Protein AF-X1TTN4-F1 (afdb_monomer_lite)

Secondary structure (DSSP, 8-state):
------HHHHHHHHHHHHHHHHHT--PPPHHHHHHHHHTTSS-HHHHHHHHHHTT--HHHHHHHHHHHHHHHHHT-

Organism: NCBI:txid412755

pLDDT: mean 76.88, std 14.63, range [44.25, 91.56]

Sequence (76 aa):
NTLNLSGSHIEILIDQWKINRFEDMKIPSKADLAKLVMYDIITTDRYKEEMFKLGYNPEYIDWYLELEFAIKKAKK

Radius of gyration: 20.25 Å; chains: 1; bounding box: 39×45×51 Å

Foldseek 3Di:
DPPPDDVVNVVVVVVVVVVVVVVPPPLDDLVRLLVCVLVVVDDLVVSQVSVVVVVDDSVVSVVSVVVSVVVSVVVD

Structure (mmCIF, N/CA/C/O backbone):
data_AF-X1TTN4-F1
#
_entry.id   AF-X1TTN4-F1
#
loop_
_atom_site.group_PDB
_atom_site.id
_atom_site.type_symbol
_atom_site.label_atom_id
_atom_site.label_alt_id
_atom_site.label_comp_id
_atom_site.label_asym_id
_atom_site.label_entity_id
_atom_site.label_seq_id
_atom_site.pdbx_PDB_ins_code
_atom_site.Cartn_x
_atom_site.Cartn_y
_atom_site.Cartn_z
_atom_site.occupancy
_atom_site.B_iso_or_equiv
_atom_site.auth_seq_id
_atom_site.auth_comp_id
_atom_site.auth_asym_id
_atom_site.auth_atom_id
_atom_site.pdbx_PDB_model_num
ATOM 1 N N . ASN A 1 1 ? 11.354 -32.835 -34.558 1.00 44.25 1 ASN A N 1
ATOM 2 C CA . ASN A 1 1 ? 11.643 -31.403 -34.775 1.00 44.25 1 ASN A CA 1
ATOM 3 C C . ASN A 1 1 ? 12.509 -30.881 -33.648 1.00 44.25 1 ASN A C 1
ATOM 5 O O . ASN A 1 1 ? 11.999 -30.366 -32.663 1.00 44.25 1 ASN A O 1
ATOM 9 N N . THR A 1 2 ? 13.817 -31.093 -33.762 1.00 46.62 2 THR A N 1
ATOM 10 C CA . THR A 1 2 ? 14.827 -30.486 -32.892 1.00 46.62 2 THR A CA 1
ATOM 11 C C . THR A 1 2 ? 14.893 -29.003 -33.239 1.00 46.62 2 THR A C 1
ATOM 13 O O . THR A 1 2 ? 15.277 -28.641 -34.349 1.00 46.62 2 THR A O 1
ATOM 16 N N . LEU A 1 3 ? 14.437 -28.144 -32.328 1.00 57.88 3 LEU A N 1
ATOM 17 C CA . LEU A 1 3 ? 14.578 -26.697 -32.463 1.00 57.88 3 LEU A CA 1
ATOM 18 C C . LEU A 1 3 ? 16.078 -26.373 -32.492 1.00 57.88 3 LEU A C 1
ATOM 20 O O . LEU A 1 3 ? 16.734 -26.343 -31.457 1.00 57.88 3 LEU A O 1
ATOM 24 N N . ASN A 1 4 ? 16.622 -26.188 -33.696 1.00 53.91 4 ASN A N 1
ATOM 25 C CA . ASN A 1 4 ? 17.985 -25.727 -33.952 1.00 53.91 4 ASN A CA 1
ATOM 26 C C . ASN A 1 4 ? 18.076 -24.219 -33.670 1.00 53.91 4 ASN A C 1
ATOM 28 O O . ASN A 1 4 ? 18.305 -23.410 -34.566 1.00 53.91 4 ASN A O 1
ATOM 32 N N . LEU A 1 5 ? 17.781 -23.835 -32.432 1.00 58.09 5 LEU A N 1
ATOM 33 C CA . LEU A 1 5 ? 17.968 -22.480 -31.940 1.00 58.09 5 LEU A CA 1
ATOM 34 C C . LEU A 1 5 ? 19.347 -22.456 -31.284 1.00 58.09 5 LEU A C 1
ATOM 36 O O . LEU A 1 5 ? 19.605 -23.229 -30.362 1.00 58.09 5 LEU A O 1
ATOM 40 N N . SER A 1 6 ? 20.251 -21.611 -31.787 1.00 64.94 6 SER A N 1
ATOM 41 C CA . SER A 1 6 ? 21.544 -21.390 -31.136 1.00 64.94 6 SER A CA 1
ATOM 42 C C . SER A 1 6 ? 21.302 -21.007 -29.671 1.00 64.94 6 SER A C 1
ATOM 44 O O . SER A 1 6 ? 20.324 -20.320 -29.374 1.00 64.94 6 SER A O 1
ATOM 46 N N . GLY A 1 7 ? 22.157 -21.455 -28.743 1.00 60.06 7 GLY A N 1
ATOM 47 C CA . GLY A 1 7 ? 21.962 -21.220 -27.300 1.00 60.06 7 GLY A CA 1
ATOM 48 C C . GLY A 1 7 ? 21.685 -19.751 -26.949 1.00 60.06 7 GLY A C 1
ATOM 49 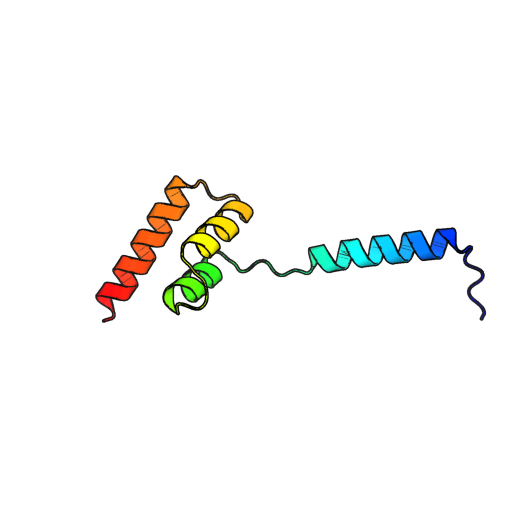O O . GLY A 1 7 ? 20.870 -19.461 -26.082 1.00 60.06 7 GLY A O 1
ATOM 50 N N . SER A 1 8 ? 22.242 -18.829 -27.734 1.00 61.88 8 SER A N 1
ATOM 51 C CA . SER A 1 8 ? 22.010 -17.384 -27.654 1.00 61.88 8 SER A CA 1
ATOM 52 C C . SER A 1 8 ? 20.548 -16.972 -27.885 1.00 61.88 8 SER A C 1
ATOM 54 O O . SER A 1 8 ? 20.050 -16.054 -27.245 1.00 61.88 8 SER A O 1
ATOM 56 N N . HIS A 1 9 ? 19.833 -17.642 -28.792 1.00 59.03 9 HIS A N 1
ATOM 57 C CA . HIS A 1 9 ? 18.420 -17.364 -29.067 1.00 59.03 9 HIS A CA 1
ATOM 58 C C . HIS A 1 9 ? 17.510 -17.896 -27.950 1.00 59.03 9 HIS A C 1
ATOM 60 O O . HIS A 1 9 ? 16.479 -17.298 -27.653 1.00 59.03 9 HIS A O 1
ATOM 66 N N . ILE A 1 10 ? 17.909 -18.998 -27.305 1.00 62.88 10 ILE A N 1
ATOM 67 C CA . ILE A 1 10 ? 17.206 -19.555 -26.142 1.00 62.88 10 ILE A CA 1
ATOM 68 C C . ILE A 1 10 ? 17.323 -18.600 -24.949 1.00 62.88 10 ILE A C 1
ATOM 70 O O . ILE A 1 10 ? 16.328 -18.354 -24.273 1.00 62.88 10 ILE A O 1
ATOM 74 N N . GLU A 1 11 ? 18.500 -18.013 -24.722 1.00 65.50 11 GLU A N 1
ATOM 75 C CA . GLU A 1 11 ? 18.706 -17.019 -23.660 1.00 65.50 11 GLU A CA 1
ATOM 76 C C . GLU A 1 11 ? 17.842 -15.769 -23.859 1.00 65.50 11 GLU A C 1
ATOM 78 O O . GLU A 1 11 ? 17.160 -15.349 -22.926 1.00 65.50 11 GLU A O 1
ATOM 83 N N . ILE A 1 12 ? 17.776 -15.237 -25.085 1.00 67.19 12 ILE A N 1
ATOM 84 C CA . ILE A 1 12 ? 16.924 -14.080 -25.411 1.00 67.19 12 ILE A CA 1
ATOM 85 C C . ILE A 1 12 ? 15.448 -14.386 -25.128 1.00 67.19 12 ILE A C 1
ATOM 87 O O . ILE A 1 12 ? 14.751 -13.566 -24.531 1.00 67.19 12 ILE A O 1
ATOM 91 N N . LEU A 1 13 ? 14.969 -15.571 -25.516 1.00 65.12 13 LEU A N 1
ATOM 92 C CA . LEU A 1 13 ? 13.584 -15.983 -25.273 1.0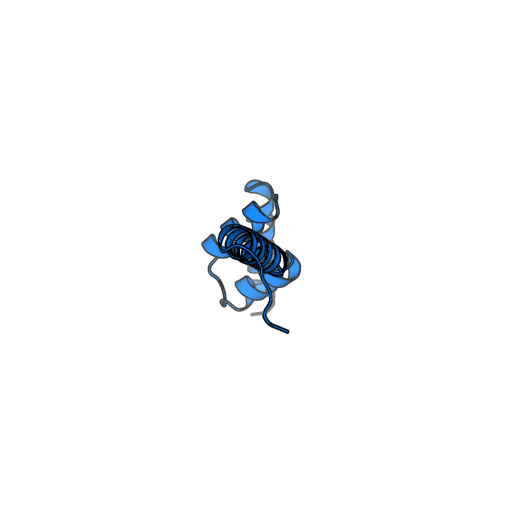0 65.12 13 LEU A CA 1
ATOM 93 C C . LEU A 1 13 ? 13.296 -16.179 -23.776 1.00 65.12 13 LEU A C 1
ATOM 95 O O . LEU A 1 13 ? 12.211 -15.830 -23.311 1.00 65.12 13 LEU A O 1
ATOM 99 N N . ILE A 1 14 ? 14.260 -16.693 -23.005 1.00 68.38 14 ILE A N 1
ATOM 100 C CA . ILE A 1 14 ? 14.148 -16.818 -21.545 1.00 68.38 14 ILE A CA 1
ATOM 101 C C . ILE A 1 14 ? 14.103 -15.439 -20.879 1.00 68.38 14 ILE A C 1
ATOM 103 O O . ILE A 1 14 ? 13.303 -15.235 -19.966 1.00 68.38 14 ILE A O 1
ATOM 107 N N . ASP A 1 15 ? 14.914 -14.485 -21.326 1.00 64.75 15 ASP A N 1
ATOM 108 C CA . ASP A 1 15 ? 14.910 -13.133 -20.768 1.00 64.75 15 ASP A CA 1
ATOM 109 C C . ASP A 1 15 ? 13.638 -12.363 -21.136 1.00 64.75 15 ASP A C 1
ATOM 111 O O . ASP A 1 15 ? 13.024 -11.753 -20.262 1.00 64.75 15 ASP A O 1
ATOM 115 N N . GLN A 1 16 ? 13.148 -12.487 -22.372 1.00 60.12 16 GLN A N 1
ATOM 116 C CA . GLN A 1 16 ? 11.837 -11.956 -22.764 1.00 60.12 16 GLN A CA 1
ATOM 117 C C . GLN A 1 16 ? 10.693 -12.575 -21.947 1.00 60.12 16 GLN A C 1
ATOM 119 O O . GLN A 1 16 ? 9.756 -11.875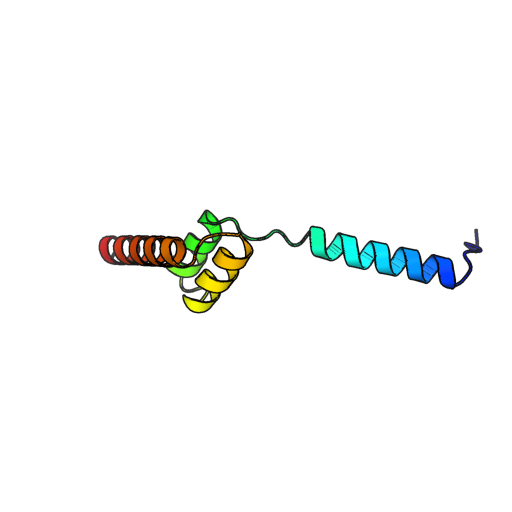 -21.559 1.00 60.12 16 GLN A O 1
ATOM 124 N N . TRP A 1 17 ? 10.767 -13.872 -21.639 1.00 58.25 17 TRP A N 1
ATOM 125 C CA . TRP A 1 17 ? 9.775 -14.541 -20.798 1.00 58.25 17 TRP A CA 1
ATOM 126 C C . TRP A 1 17 ? 9.823 -14.062 -19.341 1.00 58.25 17 TRP A C 1
ATOM 12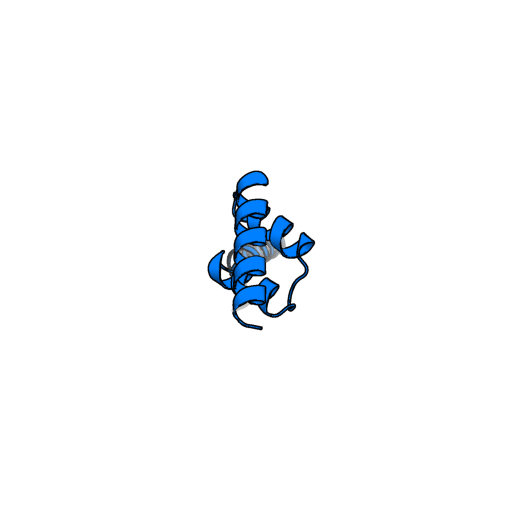8 O O . TRP A 1 17 ? 8.776 -13.832 -18.735 1.00 58.25 17 TRP A O 1
ATOM 138 N N . LYS A 1 18 ? 11.022 -13.849 -18.778 1.00 58.31 18 LYS A N 1
ATOM 139 C CA . L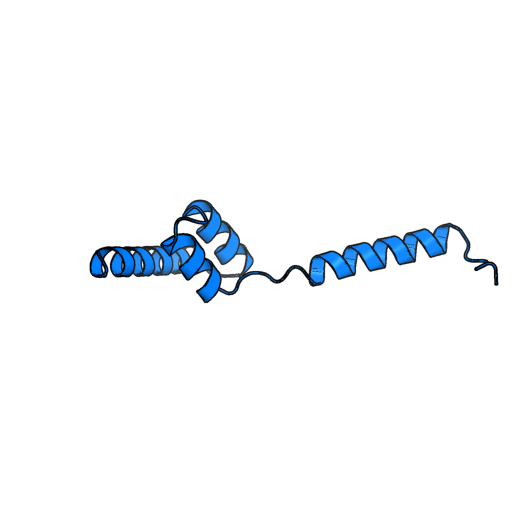YS A 1 18 ? 11.174 -13.253 -17.440 1.00 58.31 18 LYS A CA 1
ATOM 140 C C . LYS A 1 18 ? 10.561 -11.855 -17.389 1.00 58.31 18 LYS A C 1
ATOM 142 O O . LYS A 1 18 ? 9.848 -11.571 -16.434 1.00 58.31 18 LYS A O 1
ATOM 147 N N . ILE A 1 19 ? 10.801 -11.025 -18.407 1.00 59.03 19 ILE A N 1
ATOM 148 C CA . ILE A 1 19 ? 10.279 -9.651 -18.487 1.00 59.03 19 ILE A CA 1
ATOM 149 C C . ILE A 1 19 ? 8.742 -9.647 -18.472 1.00 59.03 19 ILE A C 1
ATOM 151 O O . ILE A 1 19 ? 8.153 -8.985 -17.622 1.00 59.03 19 ILE A O 1
ATOM 155 N N . ASN A 1 20 ? 8.095 -10.470 -19.306 1.00 54.00 20 ASN A N 1
ATOM 156 C CA . ASN A 1 20 ? 6.627 -10.574 -19.338 1.00 54.00 20 ASN A CA 1
ATOM 157 C C . ASN A 1 20 ? 6.034 -11.032 -17.993 1.00 54.00 20 ASN A C 1
ATOM 159 O O . ASN A 1 20 ? 4.969 -10.582 -17.578 1.00 54.00 20 ASN A O 1
ATOM 163 N N . ARG A 1 21 ? 6.733 -11.909 -17.262 1.00 52.62 21 ARG A N 1
ATOM 164 C CA . ARG A 1 21 ? 6.235 -12.435 -15.984 1.00 52.62 21 ARG A CA 1
ATOM 165 C C . ARG A 1 21 ? 6.218 -11.391 -14.859 1.00 52.62 21 ARG A C 1
ATOM 167 O O . ARG A 1 21 ? 5.472 -11.563 -13.896 1.00 52.62 21 ARG A O 1
ATOM 174 N N . PHE A 1 22 ? 7.024 -10.333 -14.965 1.00 52.31 22 PHE A N 1
ATOM 175 C CA . PHE A 1 22 ? 6.976 -9.194 -14.044 1.00 52.31 22 PHE A CA 1
ATOM 176 C C . PHE A 1 22 ? 5.904 -8.167 -14.432 1.00 52.31 22 PHE A C 1
ATOM 178 O O . PHE A 1 22 ? 5.383 -7.501 -13.542 1.00 52.31 22 PHE A O 1
ATOM 185 N N . GLU A 1 23 ? 5.522 -8.073 -15.709 1.00 52.38 23 GLU A N 1
ATOM 186 C CA . GLU A 1 23 ? 4.413 -7.212 -16.157 1.00 52.38 23 GLU A CA 1
ATOM 187 C C . GLU A 1 23 ? 3.039 -7.744 -15.712 1.00 52.38 23 GLU A C 1
ATOM 189 O O . GLU A 1 23 ? 2.141 -6.961 -15.410 1.00 52.38 23 GLU A O 1
ATOM 194 N N . ASP A 1 24 ? 2.896 -9.065 -15.561 1.00 51.22 24 ASP A N 1
ATOM 195 C CA . ASP A 1 24 ? 1.675 -9.713 -15.057 1.00 51.22 24 ASP A CA 1
ATOM 196 C C . ASP A 1 24 ? 1.530 -9.699 -13.522 1.00 51.22 24 ASP A C 1
ATOM 198 O O . ASP A 1 24 ? 0.561 -10.245 -12.974 1.00 51.22 24 ASP A O 1
ATOM 202 N N . MET A 1 25 ? 2.461 -9.076 -12.787 1.00 56.31 25 MET A N 1
ATOM 203 C CA . MET A 1 25 ? 2.243 -8.804 -11.367 1.00 56.31 25 MET A CA 1
ATOM 204 C C . MET A 1 25 ? 1.111 -7.787 -11.242 1.00 56.31 25 MET A C 1
ATOM 206 O O . MET A 1 25 ? 1.325 -6.581 -11.300 1.00 56.31 25 MET A O 1
ATOM 210 N N . LYS A 1 26 ? -0.114 -8.291 -11.058 1.00 60.97 26 LYS A N 1
ATOM 211 C CA . LYS A 1 26 ? -1.285 -7.478 -10.729 1.00 60.97 26 LYS A CA 1
ATOM 212 C C . LYS A 1 26 ? -0.988 -6.672 -9.471 1.00 60.97 26 LYS A C 1
ATOM 214 O O . LYS A 1 26 ? -1.088 -7.189 -8.358 1.00 60.97 26 LYS A O 1
ATOM 219 N N . ILE A 1 27 ? -0.618 -5.412 -9.663 1.00 67.00 27 ILE A N 1
ATOM 220 C CA . ILE A 1 27 ? -0.450 -4.468 -8.570 1.00 67.00 27 ILE A CA 1
ATOM 221 C C . ILE A 1 27 ? -1.850 -4.245 -7.984 1.00 67.00 27 ILE A C 1
ATOM 223 O O . ILE A 1 27 ? -2.775 -3.924 -8.740 1.00 67.00 27 ILE A O 1
ATOM 227 N N . PRO A 1 28 ? -2.045 -4.461 -6.671 1.00 74.12 28 PRO A N 1
ATOM 228 C CA . PRO A 1 28 ? -3.326 -4.202 -6.033 1.00 74.12 28 PRO A CA 1
ATOM 229 C C . PRO A 1 28 ? -3.758 -2.761 -6.306 1.00 74.12 28 PRO A C 1
ATOM 231 O O . PRO A 1 28 ? -2.947 -1.836 -6.232 1.00 74.12 28 PRO A O 1
ATOM 234 N N . SER A 1 29 ? -5.036 -2.552 -6.617 1.00 82.94 29 SER A N 1
ATOM 235 C CA . SER A 1 29 ? -5.544 -1.191 -6.775 1.00 82.94 29 SER A CA 1
ATOM 236 C C . SER A 1 29 ? -5.474 -0.446 -5.438 1.00 82.94 29 SER A C 1
ATOM 238 O O . SER A 1 29 ? -5.443 -1.059 -4.370 1.00 82.94 29 SER A O 1
ATOM 240 N N . LYS A 1 30 ? -5.547 0.888 -5.464 1.00 84.06 30 LYS A N 1
ATOM 241 C CA . LYS A 1 30 ? -5.672 1.691 -4.237 1.00 84.06 30 LYS A CA 1
ATOM 242 C C . LYS A 1 30 ? -6.805 1.194 -3.320 1.00 84.06 30 LYS A C 1
ATOM 244 O O . LYS A 1 30 ? -6.649 1.192 -2.103 1.00 84.06 30 LYS A O 1
ATOM 249 N N . ALA A 1 31 ? -7.934 0.765 -3.894 1.00 84.94 31 ALA A N 1
ATOM 250 C CA . ALA A 1 31 ? -9.068 0.243 -3.131 1.00 84.94 31 ALA A CA 1
ATOM 251 C C . ALA A 1 31 ? -8.764 -1.117 -2.481 1.00 84.94 31 ALA A C 1
ATOM 253 O O . ALA A 1 31 ? -9.257 -1.405 -1.391 1.00 84.94 31 ALA A O 1
ATOM 254 N N . ASP A 1 32 ? -7.944 -1.945 -3.128 1.00 87.00 32 ASP A N 1
ATOM 255 C CA . ASP A 1 32 ? -7.494 -3.212 -2.557 1.00 87.00 32 ASP A CA 1
ATOM 256 C C . ASP A 1 32 ? -6.465 -2.973 -1.453 1.00 87.00 32 ASP A C 1
ATOM 258 O O . ASP A 1 32 ? -6.606 -3.540 -0.375 1.00 87.00 32 ASP A O 1
ATOM 262 N N . LEU A 1 33 ? -5.502 -2.067 -1.656 1.00 88.12 33 LEU A N 1
ATOM 263 C CA . LEU A 1 33 ? -4.550 -1.656 -0.617 1.00 88.12 33 LEU A CA 1
ATOM 264 C C . LEU A 1 33 ? -5.262 -1.099 0.623 1.00 88.12 33 LEU A C 1
ATOM 266 O O . LEU A 1 33 ? -4.893 -1.449 1.742 1.00 88.12 33 LEU A O 1
ATOM 270 N N . ALA A 1 34 ? -6.309 -0.290 0.432 1.00 86.94 34 ALA A N 1
ATOM 271 C CA . ALA A 1 34 ? -7.126 0.247 1.519 1.00 86.94 34 ALA A CA 1
ATOM 272 C C . ALA A 1 34 ? -7.797 -0.870 2.334 1.00 86.94 34 ALA A C 1
ATOM 274 O O . ALA A 1 34 ? -7.710 -0.903 3.560 1.00 86.94 34 ALA A O 1
ATOM 275 N N . LYS A 1 35 ? -8.394 -1.858 1.656 1.00 88.00 35 LYS A N 1
ATOM 276 C CA . LYS A 1 35 ? -8.946 -3.040 2.333 1.00 88.00 35 LYS A CA 1
ATOM 277 C C . LYS A 1 35 ? -7.854 -3.806 3.074 1.00 88.00 35 LYS A C 1
ATOM 279 O O . LYS A 1 35 ? -8.033 -4.136 4.240 1.00 88.00 35 LYS A O 1
ATOM 284 N N . LEU A 1 36 ? -6.726 -4.074 2.420 1.00 88.12 36 LEU A N 1
ATOM 285 C CA . LEU A 1 36 ? -5.627 -4.846 2.997 1.00 88.12 36 LEU A CA 1
ATOM 286 C C . LEU A 1 36 ? -5.104 -4.212 4.295 1.00 88.12 36 LEU A C 1
ATOM 288 O O . LEU A 1 36 ? -4.881 -4.938 5.263 1.00 88.12 36 LEU A O 1
ATOM 292 N N . VAL A 1 37 ? -4.954 -2.882 4.345 1.00 89.69 37 VAL A N 1
ATOM 293 C CA . VAL A 1 37 ? -4.524 -2.188 5.572 1.00 89.69 37 VAL A CA 1
ATOM 294 C C . VAL A 1 37 ? -5.637 -2.153 6.625 1.00 89.69 37 VAL A C 1
ATOM 296 O O . VAL A 1 37 ? -5.372 -2.369 7.803 1.00 89.69 37 VAL A O 1
ATOM 299 N N . MET A 1 38 ? -6.904 -1.983 6.226 1.00 86.88 38 MET A N 1
ATOM 300 C CA . MET A 1 38 ? -8.039 -2.038 7.157 1.00 86.88 38 MET A CA 1
ATOM 301 C C . MET A 1 38 ? -8.164 -3.396 7.864 1.00 86.88 38 MET A C 1
ATOM 303 O O . MET A 1 38 ? -8.477 -3.435 9.058 1.00 86.88 38 MET A O 1
ATOM 307 N N . TYR A 1 39 ? -7.920 -4.488 7.132 1.00 87.62 39 TYR A N 1
ATOM 308 C CA . TYR A 1 39 ? -7.949 -5.866 7.632 1.00 87.62 39 TYR A CA 1
ATOM 309 C C . TYR A 1 39 ? -6.650 -6.294 8.339 1.00 87.62 39 TYR A C 1
ATOM 311 O O . TYR A 1 39 ? -6.521 -7.467 8.677 1.00 87.62 39 TYR A O 1
ATOM 319 N N . ASP A 1 40 ? -5.701 -5.375 8.563 1.00 85.69 40 ASP A N 1
ATOM 320 C CA . ASP A 1 40 ? -4.385 -5.648 9.165 1.00 85.69 40 ASP A CA 1
ATOM 321 C C . ASP A 1 40 ? -3.585 -6.749 8.423 1.00 85.69 40 ASP A C 1
ATOM 323 O O . ASP A 1 40 ? -2.732 -7.417 9.004 1.00 85.69 40 ASP A O 1
ATOM 327 N N . ILE A 1 41 ? -3.843 -6.941 7.120 1.00 89.69 41 ILE A N 1
ATOM 328 C CA . ILE A 1 41 ? -3.112 -7.892 6.260 1.00 89.69 41 ILE A CA 1
ATOM 329 C C . ILE A 1 41 ? -1.746 -7.314 5.870 1.00 89.69 41 ILE A C 1
ATOM 331 O O . ILE A 1 41 ? -0.772 -8.051 5.717 1.00 89.69 41 ILE A O 1
ATOM 335 N N . ILE A 1 42 ? -1.674 -5.991 5.706 1.00 89.56 42 ILE A N 1
ATOM 336 C CA . ILE A 1 42 ? -0.441 -5.248 5.435 1.00 89.56 42 ILE A CA 1
ATOM 337 C C . ILE A 1 42 ? -0.239 -4.164 6.491 1.00 89.56 42 ILE A C 1
ATOM 339 O O . ILE A 1 42 ? -1.201 -3.628 7.041 1.00 89.56 42 ILE A O 1
ATOM 343 N N . THR A 1 43 ? 1.019 -3.814 6.752 1.00 89.94 43 THR A N 1
ATOM 344 C CA . THR A 1 43 ? 1.359 -2.701 7.644 1.00 89.94 43 THR A CA 1
ATOM 345 C C . THR A 1 43 ? 1.104 -1.353 6.970 1.00 89.94 43 THR A C 1
ATOM 347 O O . THR A 1 43 ? 1.047 -1.245 5.742 1.00 89.94 43 THR A O 1
ATOM 350 N N . THR A 1 44 ? 1.000 -0.297 7.776 1.00 89.00 44 THR A N 1
ATOM 351 C CA . THR A 1 44 ? 0.904 1.088 7.290 1.00 89.00 44 THR A CA 1
ATOM 352 C C . THR A 1 44 ? 2.098 1.474 6.425 1.00 89.00 44 THR A C 1
ATOM 354 O O . THR A 1 44 ? 1.926 2.125 5.400 1.00 89.00 44 THR A O 1
ATOM 357 N N . ASP A 1 45 ? 3.298 1.027 6.793 1.00 88.94 45 ASP A N 1
ATOM 358 C CA . ASP A 1 45 ? 4.517 1.296 6.027 1.00 88.94 45 ASP A CA 1
ATOM 359 C C . ASP A 1 45 ? 4.453 0.622 4.659 1.00 88.94 45 ASP A C 1
ATOM 361 O O . ASP A 1 45 ? 4.749 1.240 3.637 1.00 88.94 45 ASP A O 1
ATOM 365 N N . ARG A 1 46 ? 3.943 -0.616 4.615 1.00 87.69 46 ARG A N 1
ATOM 366 C CA . ARG A 1 46 ? 3.755 -1.332 3.357 1.00 87.69 46 ARG A CA 1
ATOM 367 C C . ARG A 1 46 ? 2.690 -0.681 2.480 1.00 87.69 46 ARG A C 1
ATOM 369 O O . ARG A 1 46 ? 2.879 -0.588 1.273 1.00 87.69 46 ARG A O 1
ATOM 376 N N . TYR A 1 47 ? 1.602 -0.187 3.068 1.00 90.12 47 TYR A N 1
ATOM 377 C CA . TYR A 1 47 ? 0.600 0.595 2.344 1.00 90.12 47 TYR A CA 1
ATOM 378 C C . TYR A 1 47 ? 1.218 1.847 1.709 1.00 90.12 47 TYR A C 1
ATOM 380 O O . TYR A 1 47 ? 0.970 2.123 0.535 1.00 90.12 47 TYR A O 1
ATOM 388 N N . LYS A 1 48 ? 2.071 2.567 2.452 1.00 90.25 48 LYS A N 1
ATOM 389 C CA . LYS A 1 48 ? 2.764 3.760 1.950 1.00 90.25 48 LYS A CA 1
ATOM 390 C C . LYS A 1 48 ? 3.702 3.442 0.791 1.00 90.25 48 LYS A C 1
ATOM 392 O O . LYS A 1 48 ? 3.653 4.129 -0.224 1.00 90.25 48 LYS A O 1
ATOM 397 N N . GLU A 1 49 ? 4.503 2.385 0.909 1.00 90.12 49 GLU A N 1
ATOM 398 C CA . GLU A 1 49 ? 5.393 1.928 -0.165 1.00 90.12 49 GLU A CA 1
ATOM 399 C C . GLU A 1 49 ? 4.625 1.567 -1.441 1.00 90.12 49 GLU A C 1
ATOM 401 O O . GLU A 1 49 ? 5.003 1.987 -2.532 1.00 90.12 49 GLU A O 1
ATOM 406 N N . GLU A 1 50 ? 3.545 0.792 -1.322 1.00 88.12 50 GLU A N 1
ATOM 407 C CA . GLU A 1 50 ? 2.764 0.353 -2.482 1.00 88.12 50 GLU A CA 1
ATOM 408 C C . GLU A 1 50 ? 1.990 1.519 -3.119 1.00 88.12 50 GLU A C 1
ATOM 410 O O . GLU A 1 50 ? 1.963 1.652 -4.341 1.00 88.12 50 GLU A O 1
ATOM 415 N N . MET A 1 51 ? 1.443 2.437 -2.318 1.00 88.62 51 MET A N 1
ATOM 416 C CA . MET A 1 51 ? 0.809 3.657 -2.829 1.00 88.62 51 MET A CA 1
ATOM 417 C C . MET A 1 51 ? 1.816 4.600 -3.501 1.00 88.62 51 MET A C 1
ATOM 419 O O . MET A 1 51 ? 1.494 5.228 -4.510 1.00 88.62 51 MET A O 1
ATOM 423 N N . PHE A 1 52 ? 3.047 4.669 -2.995 1.00 89.12 52 PHE A N 1
ATOM 424 C CA . PHE A 1 52 ? 4.116 5.429 -3.635 1.00 89.12 52 PHE A CA 1
ATOM 425 C C . PHE A 1 52 ? 4.507 4.816 -4.987 1.00 89.12 52 PHE A C 1
ATOM 427 O O . PHE A 1 52 ? 4.644 5.541 -5.970 1.00 89.12 52 PHE A O 1
ATOM 434 N N . LYS A 1 53 ? 4.595 3.480 -5.081 1.00 85.94 53 LYS A N 1
ATOM 435 C CA . LYS A 1 53 ? 4.825 2.766 -6.355 1.00 85.94 53 LYS A CA 1
ATOM 436 C C . LYS A 1 53 ? 3.699 2.979 -7.368 1.00 85.94 53 LYS A C 1
ATOM 438 O O . LYS A 1 53 ? 3.964 3.001 -8.565 1.00 85.94 53 LYS A O 1
ATOM 443 N N . LEU A 1 54 ? 2.466 3.170 -6.898 1.00 85.38 54 LEU A N 1
ATOM 444 C CA . LEU A 1 54 ? 1.322 3.555 -7.732 1.00 85.38 54 LEU A CA 1
ATOM 445 C C . LEU A 1 54 ? 1.375 5.023 -8.203 1.00 85.38 54 LEU A C 1
ATOM 447 O O . LEU A 1 54 ? 0.536 5.427 -9.006 1.00 85.38 54 LEU A O 1
ATOM 451 N N . GLY A 1 55 ? 2.339 5.820 -7.729 1.00 86.62 55 GLY A N 1
ATOM 452 C CA . GLY A 1 55 ? 2.549 7.210 -8.141 1.00 86.62 55 GLY A CA 1
ATOM 453 C C . GLY A 1 55 ? 1.819 8.249 -7.288 1.00 86.62 55 GLY A C 1
ATOM 454 O O . GLY A 1 55 ? 1.703 9.403 -7.702 1.00 86.62 55 GLY A O 1
ATOM 455 N N . TYR A 1 56 ? 1.314 7.878 -6.108 1.00 86.88 56 TYR A N 1
ATOM 456 C CA . TYR A 1 56 ? 0.690 8.839 -5.199 1.00 86.88 56 TYR A CA 1
ATOM 457 C C . TYR A 1 56 ? 1.739 9.642 -4.420 1.00 86.88 56 TYR A C 1
ATOM 459 O O . TYR A 1 56 ? 2.749 9.112 -3.958 1.00 86.88 56 TYR A O 1
ATOM 467 N N . ASN A 1 57 ? 1.468 10.936 -4.239 1.00 91.00 57 ASN A N 1
ATOM 468 C CA . ASN A 1 57 ? 2.272 11.809 -3.386 1.00 91.00 57 ASN A CA 1
ATOM 469 C C . ASN A 1 57 ? 2.155 11.355 -1.914 1.00 91.00 57 ASN A C 1
ATOM 471 O O . ASN A 1 57 ? 1.023 11.150 -1.466 1.00 91.00 57 ASN A O 1
ATOM 475 N N . PRO A 1 58 ? 3.269 11.244 -1.160 1.00 88.00 58 PRO A N 1
ATOM 476 C CA . PRO A 1 58 ? 3.279 10.948 0.275 1.00 88.00 58 PRO A CA 1
ATOM 477 C C . PRO A 1 58 ? 2.209 11.669 1.103 1.00 88.00 58 PRO A C 1
ATOM 479 O O . PRO A 1 58 ? 1.552 11.036 1.922 1.00 88.00 58 PRO A O 1
ATOM 482 N N . GLU A 1 59 ? 1.961 12.953 0.840 1.00 90.25 59 GLU A N 1
ATOM 483 C CA . GLU A 1 59 ? 0.947 13.730 1.567 1.00 90.25 59 GLU A CA 1
ATOM 484 C C . GLU A 1 59 ? -0.473 13.173 1.363 1.00 90.25 59 GLU A C 1
ATOM 486 O O . GLU A 1 59 ? -1.234 12.997 2.313 1.00 90.25 59 GLU A O 1
ATOM 491 N N . TYR A 1 60 ? -0.820 12.801 0.127 1.00 88.50 60 TYR A N 1
ATOM 492 C CA . TYR A 1 60 ? -2.112 12.175 -0.162 1.00 88.50 60 TYR A CA 1
ATOM 493 C C . TYR A 1 60 ? -2.211 10.773 0.428 1.00 88.50 60 TYR A C 1
ATOM 495 O O . TYR A 1 60 ? -3.296 10.352 0.826 1.00 88.50 60 TYR A O 1
ATOM 503 N N . ILE A 1 61 ? -1.099 10.041 0.477 1.00 91.56 61 ILE A N 1
ATOM 504 C CA . ILE A 1 61 ? -1.048 8.709 1.082 1.00 91.56 61 ILE A CA 1
ATOM 505 C C . ILE A 1 61 ? -1.395 8.797 2.569 1.00 91.56 61 ILE A C 1
ATOM 507 O O . ILE A 1 61 ? -2.197 7.991 3.042 1.00 91.56 61 ILE A O 1
ATOM 511 N N . ASP A 1 62 ? -0.847 9.785 3.277 1.00 91.44 62 ASP A N 1
ATOM 512 C CA . ASP A 1 62 ? -1.152 10.014 4.689 1.00 91.44 62 ASP A CA 1
ATOM 513 C C . ASP A 1 62 ? -2.635 10.343 4.899 1.00 91.44 62 ASP A C 1
ATOM 515 O O . ASP A 1 62 ? -3.272 9.733 5.756 1.00 91.44 62 ASP A O 1
ATOM 519 N N . TRP A 1 63 ? -3.234 11.194 4.060 1.00 91.00 63 TRP A N 1
ATOM 520 C CA . TRP A 1 63 ? -4.674 11.481 4.140 1.00 91.00 63 TRP A CA 1
ATOM 521 C C . TRP A 1 63 ? -5.541 10.244 3.910 1.00 91.00 63 TRP A C 1
ATOM 523 O O . TRP A 1 63 ? -6.538 10.046 4.605 1.00 91.00 63 TRP A O 1
ATOM 533 N N . TYR A 1 64 ? -5.180 9.395 2.942 1.00 89.81 64 TYR A N 1
ATOM 534 C CA . TYR A 1 64 ? -5.907 8.145 2.727 1.00 89.81 64 TYR A CA 1
ATOM 535 C C . TYR A 1 64 ? -5.770 7.211 3.920 1.00 89.81 64 TYR A C 1
ATOM 537 O O . TYR A 1 64 ? -6.756 6.614 4.337 1.00 89.81 64 TYR A O 1
ATOM 545 N N . LEU A 1 65 ? -4.580 7.124 4.505 1.00 89.69 65 LEU A N 1
ATOM 546 C CA . LEU A 1 65 ? -4.351 6.303 5.681 1.00 89.69 65 LEU A CA 1
ATOM 547 C C . LEU A 1 65 ? -5.186 6.786 6.881 1.00 89.69 65 LEU A C 1
ATOM 549 O O . LEU A 1 65 ? -5.841 5.979 7.542 1.00 89.69 65 LEU A O 1
ATOM 553 N N . GLU A 1 66 ? -5.216 8.096 7.134 1.00 91.19 66 GLU A N 1
ATOM 554 C CA . GLU A 1 66 ? -6.053 8.702 8.176 1.00 91.19 66 GLU A CA 1
ATOM 555 C C . GLU A 1 66 ? -7.545 8.443 7.942 1.00 91.19 66 GLU A C 1
ATOM 557 O O . GLU A 1 66 ? -8.266 8.101 8.885 1.00 91.19 66 GLU A O 1
ATOM 562 N N . LEU A 1 67 ? -8.003 8.544 6.690 1.00 89.44 67 LEU A N 1
ATOM 563 C CA . LEU A 1 67 ? -9.381 8.242 6.311 1.00 89.44 67 LEU A CA 1
ATOM 564 C C . LEU A 1 67 ? -9.743 6.785 6.632 1.00 89.44 67 LEU A C 1
ATOM 566 O O . LEU A 1 67 ? -10.768 6.538 7.272 1.00 89.44 67 LEU A O 1
ATOM 570 N N . GLU A 1 68 ? -8.903 5.822 6.243 1.00 88.56 68 GLU A N 1
ATOM 571 C CA . GLU A 1 68 ? -9.151 4.401 6.519 1.00 88.56 68 GLU A CA 1
ATOM 572 C C . GLU A 1 68 ? -9.171 4.109 8.030 1.00 88.56 68 GLU A C 1
ATOM 574 O O . GLU A 1 68 ? -10.028 3.361 8.517 1.00 88.56 68 GLU A O 1
ATOM 579 N N . PHE A 1 69 ? -8.291 4.747 8.810 1.00 87.69 69 PHE A N 1
ATOM 580 C CA . PHE A 1 69 ? -8.298 4.624 10.271 1.00 87.69 69 PHE A CA 1
ATOM 581 C C . PHE A 1 69 ? -9.540 5.241 10.916 1.00 87.69 69 PHE A C 1
ATOM 583 O O . PHE A 1 69 ? -10.115 4.642 11.833 1.00 87.69 69 PHE A O 1
ATOM 590 N N . ALA A 1 70 ? -9.992 6.401 10.435 1.00 88.50 70 ALA A N 1
ATOM 591 C CA . ALA A 1 70 ? -11.223 7.027 10.900 1.00 88.50 70 ALA A CA 1
ATOM 592 C C . ALA A 1 70 ? -12.441 6.129 10.626 1.00 88.50 70 ALA A C 1
ATOM 594 O O . ALA A 1 70 ? -13.275 5.930 11.513 1.00 88.50 70 ALA A O 1
ATOM 595 N N . ILE A 1 71 ? 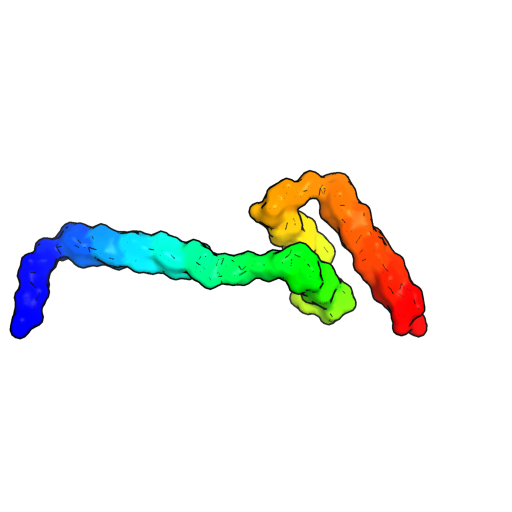-12.503 5.506 9.443 1.00 87.00 71 ILE A N 1
ATOM 596 C CA . ILE A 1 71 ? -13.554 4.544 9.078 1.00 87.00 71 ILE A CA 1
ATOM 597 C C . ILE A 1 71 ? -13.492 3.296 9.968 1.00 87.00 71 ILE A C 1
ATOM 599 O O . ILE A 1 71 ? -14.527 2.848 10.465 1.00 87.00 71 ILE A O 1
ATOM 603 N N . LYS A 1 72 ? -12.297 2.734 10.205 1.00 84.50 72 LYS A N 1
ATOM 604 C CA . LYS A 1 72 ? -12.107 1.574 11.097 1.00 84.50 72 LYS A CA 1
ATOM 605 C C . LYS A 1 72 ? -12.586 1.880 12.517 1.00 84.50 72 LYS A C 1
ATOM 607 O O . LYS A 1 72 ? -13.241 1.041 13.127 1.00 84.50 72 LYS A O 1
ATOM 612 N N . LYS A 1 73 ? -12.307 3.086 13.021 1.00 83.50 73 LYS A N 1
ATOM 613 C CA . LYS A 1 73 ? -12.764 3.548 14.338 1.00 83.50 73 LYS A CA 1
ATOM 614 C C . LYS A 1 73 ? -14.282 3.720 14.399 1.00 83.50 73 LYS A C 1
ATOM 616 O O . LYS A 1 73 ? -14.869 3.363 15.406 1.00 83.50 73 LYS A O 1
ATOM 621 N N . ALA A 1 74 ? -14.910 4.233 13.342 1.00 82.94 74 ALA A N 1
ATOM 622 C CA . ALA A 1 74 ? -16.361 4.422 13.291 1.00 82.94 74 ALA A CA 1
ATOM 623 C C . ALA A 1 74 ? -17.154 3.104 13.199 1.00 82.94 74 ALA A C 1
ATOM 625 O O . ALA A 1 74 ? -18.332 3.074 13.544 1.00 82.94 74 ALA A O 1
ATOM 626 N N . LYS A 1 75 ? -16.528 2.022 12.716 1.00 75.50 75 LYS A N 1
ATOM 627 C CA . LYS A 1 75 ? -17.136 0.683 12.615 1.00 75.50 75 LYS A CA 1
ATOM 628 C C . LYS A 1 75 ? -16.971 -0.179 13.875 1.00 75.50 75 LYS A C 1
ATOM 630 O O . LYS A 1 75 ? -17.481 -1.298 13.885 1.00 75.50 75 LYS A O 1
ATOM 635 N N . LYS A 1 76 ? -16.233 0.297 14.878 1.00 60.06 76 LYS A N 1
ATOM 636 C CA . LYS A 1 76 ? -15.921 -0.418 16.121 1.00 60.06 76 LYS A CA 1
ATOM 637 C C . LYS A 1 76 ? -16.741 0.140 17.276 1.00 60.06 76 LYS A C 1
ATOM 639 O O . LYS A 1 76 ? -17.176 -0.685 18.104 1.00 60.06 76 LYS A O 1
#

=== Feature glossary ===
Key to the feature types in this record:

— What the protein is —

Primary structure: the covalent order of the twenty standard amino acids along the backbone. Two proteins with the same sequence will (almost always) fold to the same structure; two with 30% identity often share a fold but not the details.

Database cross-references. InterPro integrates a dozen domain/family signature databases into unified entries with residue-range hits. GO terms attach function/process/location labels with evidence codes. CATH codes position the fold in a four-level structural taxonomy. Organism is the NCBI-taxonomy species name.

— Where its atoms are —

The mmCIF block holds the 3D Cartesian coordinates of each backbone atom (N, Cα, C, O) in ångströms. mmCIF is the PDB's canonical archive format — a tagged-loop text representation of the atomic model.

Six rendered views show the 3D structure from the faces of a cube — i.e. along ±x, ±y, ±z. Rendering representation is drawn randomly per protein from cartoon (secondary-structure ribbons), sticks (backbone bonds), or molecular surface; coloring is either N→C rainbow (blue at the N-terminus through red at the C-terminus) or one color per chain.

— Local backbone conformation —

DSSP 8-state secondary structure assigns each residue one of H (α-helix), G (3₁₀-helix), I (π-helix), E (extended β-strand), B (isolated β-bridge), T (hydrogen-bonded turn), S (bend), or '-' (coil). The assignment is computed from backbone hydrogen-bond geometry via the Kabsch–Sander algorithm.

P-SEA three-state annotation labels each residue as helix, strand, or coil based purely on the geometry of the Cα trace. It serves as a fallback when the full backbone (and thus DSSP) is unavailable.

The φ/ψ torsion pair specifies the backbone conformation at each residue. φ rotates about the N–Cα bond, ψ about the Cα–C bond. Steric clashes forbid most of the (φ, ψ) plane — the allowed regions (α-helix basin, β-sheet basin, left-handed helix) are the Ramachandran-allowed regions.

— Global shape and packing —

The geometric summary reports three shape descriptors. Rg (radius of gyration) measures how spread out the Cα atoms are about their centre of mass; compact globular proteins have small Rg, elongated or unfolded ones large. Cα contacts (<8 Å, |i−j|>4) count long-range residue pairs in spatial proximity — high for tightly packed folds, near zero for rods or random coil. The bounding-box extents give the protein's footprint along x, y, z in Å.

Accessible surface area quantifies burial. A residue with SASA near zero is packed into the hydrophobic core; one with SASA >100 Å² sits on the surface. Computed here via the Shrake–Rupley numerical algorithm with a 1.4 Å probe.

Plot images: a contact map (which residues are close in 3D, as an N×N binary image), a Ramachandran scatter (backbone torsion angles, revealing secondary-structure composition at a glance), and — for AlphaFold structures — a PAE heatmap (pairwise prediction confidence).

— Structural neighborhood —

The Foldseek 3Di string encodes local tertiary geometry as a 20-letter alphabet — one character per residue — derived from the relative positions of nearby Cα atoms. Unlike the amino-acid sequence, 3Di is a direct function of the 3D structure, so two proteins with the same fold have similar 3Di strings even at low sequence identity.

Nearest PDB neighbors are the top structural matches found by Foldseek when searching this structure against the entire Protein Data Bank. Each hit reports a TM-score (0 to 1; >0.5 almost always implies the same fold) and an E-value. These are *structural* homologs — they may share no detectable sequence similarity.

— Confidence and disorder —

For AlphaFold models, the B-factor field carries pLDDT — the model's own estimate of local accuracy on a 0–100 scale. Regions with pLDDT<50 should be treated as essentially unmodeled; they often correspond to intrinsically disordered segments.

B-factor (Debye–Waller factor) reflects atomic displacement in the crystal lattice. It is an experimental observable (units Å²), not a prediction; low values mean the atom is pinned down, high values mean it moves or is heterogeneous across the crystal.

Predicted aligned error is AlphaFold's pairwise confidence. Unlike pLDDT (per-residue), PAE is per-residue-pair and captures whether two parts of the structure are correctly placed relative to each other. Units are ångströms of expected positional error.